Protein AF-A0AAD5K9V3-F1 (afdb_monomer_lite)

Radius of gyration: 18.12 Å; chains: 1; bounding box: 39×36×46 Å

InterPro domains:
  IPR001214 SET domain [PS50280] (43-155)
  IPR046341 SET domain superfamily [SSF82199] (2-156)
  IPR050600 SETD3/SETD6 methyltransferase [PTHR13271] (2-156)

Secondary structure (DSSP, 8-state):
-HHHHHHHHHTGGGSTTHHHHTTS-S----GGG--TTGGGGGTTSHHHHHHHHHHHHHHHHHHHHHHTS-TT----HHHHHHHHHHHHHH-EEGGGT-TT--SS-EE--TTGGGSPB-TT--EEEEEES-TTT-EEEEEESS---TTPPP-B--------

Structure (mmCIF, N/CA/C/O backbone):
data_AF-A0AAD5K9V3-F1
#
_entry.id   AF-A0AAD5K9V3-F1
#
loop_
_atom_site.group_PDB
_atom_site.id
_atom_site.type_symbol
_atom_site.label_atom_id
_atom_site.label_alt_id
_atom_site.label_comp_id
_atom_site.label_asym_id
_atom_site.label_entity_id
_atom_site.label_seq_id
_atom_site.pdbx_PDB_ins_code
_atom_site.Cartn_x
_atom_site.Cartn_y
_atom_site.Cartn_z
_atom_site.occupancy
_atom_site.B_iso_or_equiv
_atom_site.auth_seq_id
_atom_site.auth_comp_id
_atom_site.auth_asym_id
_atom_site.auth_atom_id
_atom_site.pdbx_PDB_model_num
ATOM 1 N N . MET A 1 1 ? -3.955 11.517 4.035 1.00 86.44 1 MET A N 1
ATOM 2 C CA . MET A 1 1 ? -4.088 10.804 2.740 1.00 86.44 1 MET A CA 1
ATOM 3 C C . MET A 1 1 ? -5.069 9.627 2.789 1.00 86.44 1 MET A C 1
ATOM 5 O O . MET A 1 1 ? -5.838 9.486 1.850 1.00 86.44 1 MET A O 1
ATOM 9 N N . ALA A 1 2 ? -5.123 8.826 3.865 1.00 93.62 2 ALA A N 1
ATOM 10 C CA . ALA A 1 2 ? -6.090 7.718 3.991 1.00 93.62 2 ALA A CA 1
ATOM 11 C C . ALA A 1 2 ? -7.555 8.171 3.838 1.00 93.62 2 ALA A C 1
ATOM 13 O O . ALA A 1 2 ? -8.310 7.601 3.057 1.00 93.62 2 ALA A O 1
ATOM 14 N N . LEU A 1 3 ? -7.918 9.269 4.508 1.00 93.38 3 LEU A N 1
ATOM 15 C CA . LEU A 1 3 ? -9.234 9.897 4.388 1.00 93.38 3 LEU A CA 1
ATOM 16 C C . LEU A 1 3 ? -9.568 10.317 2.946 1.00 93.38 3 LEU A C 1
ATOM 18 O O . LEU A 1 3 ? -10.682 10.101 2.484 1.00 93.38 3 LEU A O 1
ATOM 22 N N . PHE A 1 4 ? -8.594 10.871 2.218 1.00 93.69 4 PHE A N 1
ATOM 23 C CA . PHE A 1 4 ? -8.775 11.239 0.813 1.00 93.69 4 PHE A CA 1
ATOM 24 C C . PHE A 1 4 ? -9.091 10.008 -0.044 1.00 93.69 4 PHE A C 1
ATOM 26 O O . PHE A 1 4 ? -10.005 10.057 -0.858 1.00 93.69 4 PHE A O 1
ATOM 33 N N . LEU A 1 5 ? -8.402 8.882 0.172 1.00 95.44 5 LEU A N 1
ATOM 34 C CA . LEU A 1 5 ? -8.711 7.633 -0.534 1.00 95.44 5 LEU A CA 1
ATOM 35 C C . LEU A 1 5 ? -10.119 7.125 -0.226 1.00 95.44 5 LEU A C 1
ATOM 37 O O . LEU A 1 5 ? -10.820 6.712 -1.147 1.00 95.44 5 LEU A O 1
ATOM 41 N N . ALA A 1 6 ? -10.543 7.184 1.038 1.00 95.38 6 ALA A N 1
ATOM 42 C CA . ALA A 1 6 ? -11.897 6.811 1.438 1.00 95.38 6 ALA A CA 1
ATOM 43 C C . ALA A 1 6 ? -12.950 7.679 0.724 1.00 95.38 6 ALA A C 1
ATOM 45 O O . ALA A 1 6 ? -13.887 7.157 0.122 1.00 95.38 6 ALA A O 1
ATOM 46 N N . GLN A 1 7 ? -12.741 8.999 0.696 1.00 94.12 7 GLN A N 1
ATOM 47 C CA . GLN A 1 7 ? -13.609 9.940 -0.017 1.00 94.12 7 GLN A CA 1
ATOM 48 C C . GLN A 1 7 ? -13.649 9.660 -1.524 1.00 94.12 7 GLN A C 1
ATOM 50 O O . GLN A 1 7 ? -14.729 9.566 -2.102 1.00 94.12 7 GLN A O 1
ATOM 55 N N . GLN A 1 8 ? -12.490 9.480 -2.166 1.00 95.81 8 GLN A N 1
ATOM 56 C CA . GLN A 1 8 ? -12.424 9.188 -3.600 1.00 95.81 8 GLN A CA 1
ATOM 57 C C . GLN A 1 8 ? -13.077 7.845 -3.945 1.00 95.81 8 GLN A C 1
ATOM 59 O O . GLN A 1 8 ? -13.751 7.748 -4.967 1.00 95.81 8 GLN A O 1
ATOM 64 N N . LYS A 1 9 ? -12.953 6.826 -3.083 1.00 95.38 9 LYS A N 1
ATOM 65 C CA . LYS A 1 9 ? -13.661 5.551 -3.265 1.00 95.38 9 LYS A CA 1
ATOM 66 C C . LYS A 1 9 ? -15.177 5.734 -3.183 1.00 95.38 9 LYS A C 1
ATOM 68 O O . LYS A 1 9 ? -15.895 5.171 -4.005 1.00 95.38 9 LYS A O 1
ATOM 73 N N . LYS A 1 10 ? -15.662 6.550 -2.244 1.00 94.00 10 LYS A N 1
ATOM 74 C CA . LYS A 1 10 ? -17.096 6.825 -2.055 1.00 94.00 10 LYS A CA 1
ATOM 75 C C . LYS A 1 10 ? -17.728 7.585 -3.228 1.00 94.00 10 LYS A C 1
ATOM 77 O O . LYS A 1 10 ? -18.888 7.340 -3.542 1.00 94.00 10 LYS A O 1
ATOM 82 N N . LEU A 1 11 ? -16.966 8.436 -3.921 1.00 95.00 11 LEU A N 1
ATOM 83 C CA . LEU A 1 11 ? -17.408 9.086 -5.168 1.00 95.00 11 LEU A CA 1
ATOM 84 C C . LEU A 1 11 ? -17.651 8.090 -6.320 1.00 95.00 11 LEU A C 1
ATOM 86 O O . LEU A 1 11 ? -18.305 8.430 -7.307 1.00 95.00 11 LEU A O 1
ATOM 90 N N . GLY A 1 12 ? -17.129 6.862 -6.228 1.00 95.06 12 GLY A N 1
ATOM 91 C CA . GLY A 1 12 ? -17.303 5.843 -7.258 1.00 95.06 12 GLY A CA 1
ATOM 92 C C . GLY A 1 12 ? -16.836 6.338 -8.628 1.00 95.06 12 GLY A C 1
ATOM 93 O O . GLY A 1 12 ? -15.731 6.856 -8.764 1.00 95.06 12 GLY A O 1
ATOM 94 N N . ASN A 1 13 ? -17.693 6.212 -9.645 1.00 96.44 13 ASN A N 1
ATOM 95 C CA . ASN A 1 13 ? -17.376 6.586 -11.029 1.00 96.44 13 ASN A CA 1
ATOM 96 C C . ASN A 1 13 ? -17.184 8.094 -11.254 1.00 96.44 13 ASN A C 1
ATOM 98 O O . ASN A 1 13 ? -16.682 8.482 -12.306 1.00 96.44 13 ASN A O 1
ATOM 102 N N . GLU A 1 14 ? -17.582 8.941 -10.302 1.00 97.00 14 GLU A N 1
ATOM 103 C CA . GLU A 1 14 ? -17.341 10.387 -10.377 1.00 97.00 14 GLU A CA 1
ATOM 104 C C . GLU A 1 14 ? -15.906 10.753 -9.975 1.00 97.00 14 GLU A C 1
ATOM 106 O O . GLU A 1 14 ? -15.433 11.851 -10.273 1.00 97.00 14 GLU A O 1
ATOM 111 N N . SER A 1 15 ? -15.181 9.837 -9.323 1.00 97.38 15 SER A N 1
ATOM 112 C CA . SER A 1 15 ? -13.771 10.044 -9.016 1.00 97.38 15 SER A CA 1
ATOM 113 C C . SER A 1 15 ? -12.922 9.939 -10.278 1.00 97.38 15 SER A C 1
ATOM 115 O O . SER A 1 15 ? -12.960 8.942 -10.999 1.00 97.38 15 SER A O 1
ATOM 117 N N . PHE A 1 16 ? -12.032 10.913 -10.473 1.00 97.69 16 PHE A N 1
ATOM 118 C CA . PHE A 1 16 ? -10.947 10.805 -11.451 1.00 97.69 16 PHE A CA 1
ATOM 119 C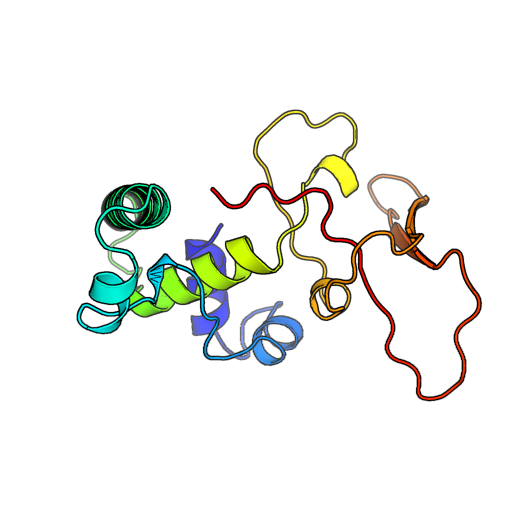 C . PHE A 1 16 ? -10.114 9.523 -11.252 1.00 97.69 16 PHE A C 1
ATOM 121 O O . PHE A 1 16 ? -9.646 8.917 -12.214 1.00 97.69 16 PHE A O 1
ATOM 128 N N . TYR A 1 17 ? -9.963 9.080 -10.001 1.00 97.06 17 TYR A N 1
ATOM 129 C CA . TYR A 1 17 ? -9.169 7.911 -9.634 1.00 97.06 17 TYR A CA 1
ATOM 130 C C . TYR A 1 17 ? -9.943 6.592 -9.728 1.00 97.06 17 TYR A C 1
ATOM 132 O O . TYR A 1 17 ? -9.356 5.545 -9.455 1.00 97.06 17 TYR A O 1
ATOM 140 N N . ALA A 1 18 ? -11.220 6.603 -10.133 1.00 97.31 18 ALA A N 1
ATOM 141 C CA . ALA A 1 18 ? -12.059 5.404 -10.197 1.00 97.31 18 ALA A CA 1
ATOM 142 C C . ALA A 1 18 ? -11.397 4.216 -10.925 1.00 97.31 18 ALA A C 1
ATOM 144 O O . ALA A 1 18 ? -11.443 3.111 -10.381 1.00 97.31 18 ALA A O 1
ATOM 145 N N . PRO A 1 19 ? -10.710 4.387 -12.080 1.00 97.12 19 PRO A N 1
ATOM 146 C CA . PRO A 1 19 ? -10.057 3.264 -12.758 1.00 97.12 19 PRO A CA 1
ATOM 147 C C . PRO A 1 19 ? -8.995 2.567 -11.900 1.00 97.12 19 PRO A C 1
ATOM 149 O O . PRO A 1 19 ? -8.886 1.345 -11.926 1.00 97.12 19 PRO A O 1
ATOM 152 N N . TYR A 1 20 ? -8.232 3.336 -11.120 1.00 97.19 20 TYR A N 1
ATOM 153 C CA . TYR A 1 20 ? -7.225 2.798 -10.209 1.00 97.19 20 TYR A CA 1
ATOM 154 C C . TYR A 1 20 ? -7.867 2.191 -8.960 1.00 97.19 20 TYR A C 1
ATOM 156 O O . TYR A 1 20 ? -7.563 1.055 -8.601 1.00 97.19 20 TYR A O 1
ATOM 164 N N . LEU A 1 21 ? -8.790 2.913 -8.318 1.00 96.75 21 LEU A N 1
ATOM 165 C CA . LEU A 1 21 ? -9.425 2.463 -7.077 1.00 96.75 21 LEU A CA 1
ATOM 166 C C . LEU A 1 21 ? -10.220 1.165 -7.271 1.00 96.75 21 LEU A C 1
ATOM 168 O O . LEU A 1 21 ? -10.213 0.321 -6.379 1.00 96.75 21 LEU A O 1
ATOM 172 N N . ASN A 1 22 ? -10.829 0.968 -8.444 1.00 95.38 22 ASN A N 1
ATOM 173 C CA . ASN A 1 22 ? -11.554 -0.257 -8.797 1.00 95.38 22 ASN A CA 1
ATOM 174 C C . ASN A 1 22 ? -10.638 -1.471 -9.034 1.00 95.38 22 ASN A C 1
ATOM 176 O O . ASN A 1 22 ? -11.117 -2.601 -9.047 1.00 95.38 22 ASN A O 1
ATOM 180 N N . MET A 1 23 ? -9.334 -1.260 -9.236 1.00 95.25 23 MET A N 1
ATOM 181 C CA . MET A 1 23 ? -8.347 -2.340 -9.346 1.00 95.25 23 MET A CA 1
ATOM 182 C C . MET A 1 23 ? -7.845 -2.804 -7.969 1.00 95.25 23 MET A C 1
ATOM 184 O O . MET A 1 23 ? -7.278 -3.892 -7.844 1.00 95.25 23 MET A O 1
ATOM 188 N N . LEU A 1 24 ? -8.024 -1.984 -6.930 1.00 95.56 24 LEU A N 1
ATOM 189 C CA . LEU A 1 24 ? -7.556 -2.299 -5.586 1.00 95.56 24 LEU A CA 1
ATOM 190 C C . LEU A 1 24 ? -8.436 -3.370 -4.923 1.00 95.56 24 LEU A C 1
ATOM 192 O O . LEU A 1 24 ? -9.648 -3.389 -5.131 1.00 95.56 24 LEU A O 1
ATOM 196 N N . PRO A 1 25 ? -7.863 -4.231 -4.062 1.00 93.94 25 PRO A N 1
ATOM 197 C CA . PRO A 1 25 ? -8.648 -5.197 -3.308 1.00 93.94 25 PRO A CA 1
ATOM 198 C C . PRO A 1 25 ? -9.665 -4.520 -2.385 1.00 93.94 25 PRO A C 1
ATOM 200 O O . PRO A 1 25 ? -9.368 -3.521 -1.721 1.00 93.94 25 PRO A O 1
ATOM 203 N N . ASP A 1 26 ? -10.837 -5.135 -2.251 1.00 91.56 26 ASP A N 1
ATOM 204 C CA . ASP A 1 26 ? -11.845 -4.692 -1.286 1.00 91.56 26 ASP A CA 1
ATOM 205 C C . ASP A 1 26 ? -11.400 -4.892 0.162 1.00 91.56 26 ASP A C 1
ATOM 207 O O . ASP A 1 26 ? -11.773 -4.120 1.043 1.00 91.56 26 ASP A O 1
ATOM 211 N N . LYS A 1 27 ? -10.574 -5.914 0.410 1.00 90.31 27 LYS A N 1
ATOM 212 C CA . LYS A 1 27 ? -9.995 -6.211 1.721 1.00 90.31 27 LYS A CA 1
ATOM 213 C C . LYS A 1 27 ? -8.486 -6.337 1.605 1.00 90.31 27 LYS A C 1
ATOM 215 O O . LYS A 1 27 ? -7.980 -7.100 0.785 1.00 90.31 27 LYS A O 1
ATOM 220 N N . ILE A 1 28 ? -7.778 -5.603 2.455 1.00 90.19 28 ILE A N 1
ATOM 221 C CA . ILE A 1 28 ? -6.322 -5.638 2.564 1.00 90.19 28 ILE A CA 1
ATOM 222 C C . ILE A 1 28 ? -6.003 -5.999 4.007 1.00 90.19 28 ILE A C 1
ATOM 224 O O . ILE A 1 28 ? -6.364 -5.270 4.926 1.00 90.19 28 ILE A O 1
ATOM 228 N N . ME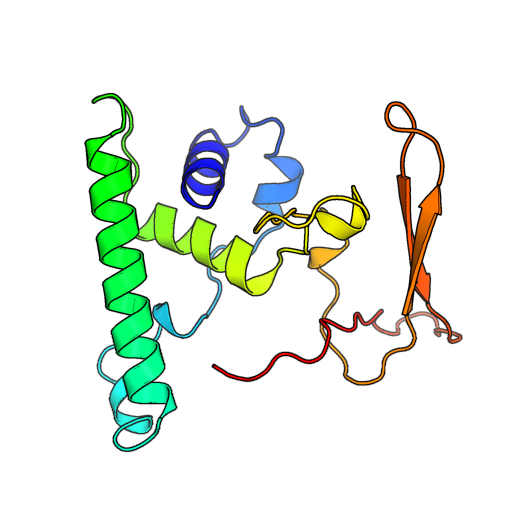T A 1 29 ? -5.355 -7.144 4.201 1.00 87.88 29 MET A N 1
ATOM 229 C CA . MET A 1 29 ? -5.005 -7.619 5.533 1.00 87.88 29 MET A CA 1
ATOM 230 C C . MET A 1 29 ? -3.734 -6.920 6.008 1.00 87.88 29 MET A C 1
ATOM 232 O O . MET A 1 29 ? -2.659 -7.113 5.444 1.00 87.88 29 MET A O 1
ATOM 236 N N . ILE A 1 30 ? -3.870 -6.126 7.062 1.00 89.44 30 ILE A N 1
ATOM 237 C CA . ILE A 1 30 ? -2.760 -5.537 7.815 1.00 89.44 30 ILE A CA 1
ATOM 238 C C . ILE A 1 30 ? -2.908 -5.893 9.296 1.00 89.44 30 ILE A C 1
ATOM 240 O O . ILE A 1 30 ? -3.970 -6.344 9.722 1.00 89.44 30 ILE A O 1
ATOM 244 N N . GLY A 1 31 ? -1.871 -5.656 10.107 1.00 86.88 31 GLY A N 1
ATOM 245 C CA . GLY A 1 31 ? -1.913 -5.939 11.551 1.00 86.88 31 GLY A CA 1
ATOM 246 C C . GLY A 1 31 ? -3.094 -5.278 12.282 1.00 86.88 31 GLY A C 1
ATOM 247 O O . GLY A 1 31 ? -3.631 -5.835 13.235 1.00 86.88 31 GLY A O 1
ATOM 248 N N . LEU A 1 32 ? -3.566 -4.128 11.786 1.00 87.50 32 LEU A N 1
ATOM 249 C CA . LEU A 1 32 ? -4.746 -3.434 12.318 1.00 87.50 32 LEU A CA 1
ATOM 250 C C . LEU A 1 32 ? -6.061 -4.203 12.105 1.00 87.50 32 LEU A C 1
ATOM 252 O O . LEU A 1 32 ? -7.006 -3.987 12.856 1.00 87.50 32 LEU A O 1
ATOM 256 N N . CYS A 1 33 ? -6.120 -5.105 11.124 1.00 86.81 33 CYS A N 1
ATOM 257 C CA . CYS A 1 33 ? -7.300 -5.912 10.810 1.00 86.81 33 CYS A CA 1
ATOM 258 C C . CYS A 1 33 ? -7.363 -7.231 11.595 1.00 86.81 33 CYS A C 1
ATOM 260 O O . CYS A 1 33 ? -8.334 -7.966 11.440 1.00 86.81 33 CYS A O 1
ATOM 262 N N . ILE A 1 34 ? -6.344 -7.555 12.402 1.00 88.25 34 ILE A N 1
ATOM 263 C CA . ILE A 1 34 ? -6.331 -8.770 13.228 1.00 88.25 34 ILE A CA 1
ATOM 264 C C . ILE A 1 34 ? -7.433 -8.667 14.283 1.00 88.25 34 ILE A C 1
ATOM 266 O O . ILE A 1 34 ? -7.506 -7.665 15.001 1.00 88.25 34 ILE A O 1
ATOM 270 N N . ASP A 1 35 ? -8.282 -9.686 14.379 1.00 88.62 35 ASP A N 1
ATOM 271 C CA . ASP A 1 35 ? -9.401 -9.704 15.319 1.00 88.62 35 ASP A CA 1
ATOM 272 C C . ASP A 1 35 ? -8.984 -10.111 16.747 1.00 88.62 35 ASP A C 1
ATOM 274 O O . ASP A 1 35 ? -7.825 -10.416 17.033 1.00 88.62 35 ASP A O 1
ATOM 278 N N . GLU A 1 36 ? -9.939 -10.072 17.677 1.00 87.62 36 GLU A N 1
ATOM 279 C CA . GLU A 1 36 ? -9.711 -10.390 19.094 1.00 87.62 36 GLU A CA 1
ATOM 280 C C . GLU A 1 36 ? -9.401 -11.870 19.371 1.00 87.62 36 GLU A C 1
ATOM 282 O O . GLU A 1 36 ? -8.907 -12.206 20.453 1.00 87.62 36 GLU A O 1
ATOM 287 N N . ASN A 1 37 ? -9.695 -12.771 18.433 1.00 91.69 37 ASN A N 1
ATOM 288 C CA . ASN A 1 37 ? -9.357 -14.184 18.562 1.00 91.69 37 ASN A CA 1
ATOM 289 C C . ASN A 1 37 ? -7.928 -14.425 18.081 1.00 91.69 37 ASN A C 1
ATOM 291 O O . ASN A 1 37 ? -7.147 -15.067 18.783 1.00 91.69 37 ASN A O 1
ATOM 295 N N . ASP A 1 38 ? -7.570 -13.857 16.932 1.00 92.31 38 ASP A N 1
ATOM 296 C CA . ASP A 1 38 ? -6.266 -14.046 16.306 1.00 92.31 38 ASP A CA 1
ATOM 297 C C . ASP A 1 38 ? -5.151 -13.294 17.039 1.00 92.31 38 ASP A C 1
ATOM 299 O O . ASP A 1 38 ? -4.014 -13.768 17.102 1.00 92.31 38 ASP A O 1
ATOM 303 N N . ILE A 1 39 ? -5.463 -12.155 17.670 1.00 92.06 39 ILE A N 1
ATOM 304 C CA . ILE A 1 39 ? -4.473 -11.381 18.435 1.00 92.06 39 ILE A CA 1
ATOM 305 C C . ILE A 1 39 ? -3.874 -12.186 19.601 1.00 92.06 39 ILE A C 1
ATOM 307 O O . ILE A 1 39 ? -2.738 -11.931 20.005 1.00 92.06 39 ILE A O 1
ATOM 311 N N . ARG A 1 40 ? -4.597 -13.200 20.097 1.00 93.69 40 ARG A N 1
ATOM 312 C CA . ARG A 1 40 ? -4.157 -14.084 21.189 1.00 93.69 40 ARG A CA 1
ATOM 313 C C . ARG A 1 40 ? -2.924 -14.898 20.812 1.00 93.69 40 ARG A C 1
ATOM 315 O O . ARG A 1 40 ? -2.083 -15.167 21.662 1.00 93.69 40 ARG A O 1
ATOM 322 N N . TYR A 1 41 ? -2.765 -15.239 19.531 1.00 94.69 41 TYR A N 1
ATOM 323 C CA . TYR A 1 41 ? -1.575 -15.950 19.047 1.00 94.69 41 TYR A CA 1
ATOM 324 C C . TYR A 1 41 ? -0.305 -15.098 19.091 1.00 94.69 41 TYR A C 1
ATOM 326 O O . TYR A 1 41 ? 0.794 -15.633 18.958 1.00 94.69 41 TYR A O 1
ATOM 334 N N . LEU A 1 42 ? -0.442 -13.782 19.268 1.00 94.50 42 LEU A N 1
ATOM 335 C CA . LEU A 1 42 ? 0.677 -12.851 19.350 1.00 94.50 42 LEU A CA 1
ATOM 336 C C . LEU A 1 42 ? 1.006 -12.464 20.795 1.00 94.50 42 LEU A C 1
ATOM 338 O O . LEU A 1 42 ? 1.988 -11.751 21.008 1.00 94.50 42 LEU A O 1
ATOM 342 N N . GLU A 1 43 ? 0.232 -12.919 21.784 1.00 94.12 43 GLU A N 1
ATOM 343 C CA . GLU A 1 43 ? 0.470 -12.612 23.196 1.00 94.12 43 GLU A CA 1
ATOM 344 C C . GLU A 1 43 ? 1.921 -12.910 23.604 1.00 94.12 43 GLU A C 1
ATOM 346 O O . GLU A 1 43 ? 2.513 -13.919 23.220 1.00 94.12 43 GLU A O 1
ATOM 351 N N . ASN A 1 44 ? 2.497 -12.016 24.411 1.00 93.31 44 ASN A N 1
ATOM 352 C CA . ASN A 1 44 ? 3.895 -12.055 24.866 1.00 93.31 44 ASN A CA 1
ATOM 353 C C . ASN A 1 44 ? 4.955 -11.842 23.770 1.00 93.31 44 ASN A C 1
ATOM 355 O O . ASN A 1 44 ? 6.146 -12.016 24.029 1.00 93.31 44 ASN A O 1
ATOM 359 N N . THR A 1 45 ? 4.561 -11.429 22.564 1.00 94.88 45 THR A N 1
ATOM 360 C CA . THR A 1 45 ? 5.494 -10.958 21.533 1.00 94.88 45 THR A CA 1
ATOM 361 C C . THR A 1 45 ? 5.530 -9.431 21.479 1.00 94.88 45 THR A C 1
ATOM 363 O O . THR A 1 45 ? 4.545 -8.758 21.786 1.00 94.88 45 THR A O 1
ATOM 366 N N . THR A 1 46 ? 6.644 -8.855 21.020 1.00 93.06 46 THR A N 1
ATOM 367 C CA . THR A 1 46 ? 6.724 -7.412 20.732 1.00 93.06 46 THR A CA 1
ATOM 368 C C . THR A 1 46 ? 5.656 -6.980 19.724 1.00 93.06 46 THR A C 1
ATOM 370 O O . THR A 1 46 ? 5.076 -5.909 19.867 1.00 93.06 46 THR A O 1
ATOM 373 N N . LEU A 1 47 ? 5.337 -7.848 18.756 1.00 91.38 47 LEU A N 1
ATOM 374 C CA . LEU A 1 47 ? 4.345 -7.578 17.718 1.00 91.38 47 LEU A CA 1
ATOM 375 C C . LEU A 1 47 ? 2.942 -7.327 18.295 1.00 91.38 47 LEU A C 1
ATOM 377 O O . LEU A 1 47 ? 2.223 -6.477 17.776 1.00 91.38 47 LEU A O 1
ATOM 381 N N . TYR A 1 48 ? 2.561 -8.000 19.385 1.00 93.38 48 TYR A N 1
ATOM 382 C CA . TYR A 1 48 ? 1.287 -7.734 20.060 1.00 93.38 48 TYR A CA 1
ATOM 383 C C . TYR A 1 48 ? 1.209 -6.294 20.565 1.00 93.38 48 TYR A C 1
ATOM 385 O O . TYR A 1 48 ? 0.239 -5.592 20.284 1.00 93.38 48 TYR A O 1
ATOM 393 N N . HIS A 1 49 ? 2.252 -5.831 21.255 1.00 91.62 49 HIS A N 1
ATOM 394 C CA . HIS A 1 49 ? 2.308 -4.464 21.765 1.00 91.62 49 HIS A CA 1
ATOM 395 C C . HIS A 1 49 ? 2.310 -3.440 20.625 1.00 91.62 49 HIS A C 1
ATOM 397 O O . HIS A 1 49 ? 1.520 -2.497 20.670 1.00 91.62 49 HIS A O 1
ATOM 403 N N . SER A 1 50 ? 3.105 -3.676 19.576 1.00 92.00 50 SER A N 1
ATOM 404 C CA . SER A 1 50 ? 3.154 -2.815 18.389 1.00 92.00 50 SER A CA 1
ATOM 405 C C . SER A 1 50 ? 1.794 -2.697 17.699 1.00 92.00 50 SER A C 1
ATOM 407 O O . SER A 1 50 ? 1.369 -1.595 17.361 1.00 92.00 50 SER A O 1
ATOM 409 N N . ILE A 1 51 ? 1.060 -3.804 17.532 1.00 92.44 51 ILE A N 1
ATOM 410 C CA . ILE A 1 51 ? -0.277 -3.782 16.920 1.00 92.44 51 ILE A CA 1
ATOM 411 C C . ILE A 1 51 ? -1.269 -3.005 17.785 1.00 92.44 51 ILE A C 1
ATOM 413 O O . ILE A 1 51 ? -2.029 -2.199 17.248 1.00 92.44 51 ILE A O 1
ATOM 417 N N . GLN A 1 52 ? -1.280 -3.232 19.101 1.00 91.56 52 GLN A N 1
ATOM 418 C CA . GLN A 1 52 ? -2.197 -2.537 20.013 1.00 91.56 52 GLN A CA 1
ATOM 419 C C . GLN A 1 52 ? -1.940 -1.027 20.019 1.00 91.56 52 GLN A C 1
ATOM 421 O O . GLN A 1 52 ? -2.869 -0.235 19.858 1.00 91.56 52 GLN A O 1
ATOM 426 N N . GLU A 1 53 ? -0.672 -0.627 20.119 1.00 93.75 53 GLU A N 1
ATOM 427 C CA . GLU A 1 53 ? -0.269 0.775 20.033 1.00 93.75 53 GLU A CA 1
ATOM 428 C C . GLU A 1 53 ? -0.672 1.385 18.685 1.00 93.75 53 GLU A C 1
ATOM 430 O O . GLU A 1 53 ? -1.272 2.462 18.636 1.00 93.75 53 GLU A O 1
ATOM 435 N N . ARG A 1 54 ? -0.423 0.676 17.576 1.00 93.06 54 ARG A N 1
ATOM 436 C CA . ARG A 1 54 ? -0.798 1.147 16.238 1.00 93.06 54 ARG A CA 1
ATOM 437 C C . ARG A 1 54 ? -2.310 1.312 16.101 1.00 93.06 54 ARG A C 1
ATOM 439 O O . ARG A 1 54 ? -2.736 2.332 15.568 1.00 93.06 54 ARG A O 1
ATOM 446 N N . LYS A 1 55 ? -3.114 0.363 16.596 1.00 92.81 55 LYS A N 1
ATOM 447 C CA . LYS A 1 55 ? -4.587 0.448 16.594 1.00 92.81 55 LYS A CA 1
ATOM 448 C C . LYS A 1 55 ? -5.067 1.684 17.338 1.00 92.81 55 LYS A C 1
ATOM 450 O O . LYS A 1 55 ? -5.858 2.447 16.787 1.00 92.81 55 LYS A O 1
ATOM 455 N N . GLN A 1 56 ? -4.544 1.918 18.540 1.00 94.06 56 GLN A N 1
ATOM 456 C CA . GLN A 1 56 ? -4.909 3.091 19.327 1.00 94.06 56 GLN A CA 1
ATOM 457 C C . GLN A 1 56 ? -4.519 4.391 18.615 1.00 94.06 56 GLN A C 1
ATOM 459 O O . GLN A 1 56 ? -5.334 5.308 18.517 1.00 94.06 56 GLN A O 1
ATOM 464 N N . ASN A 1 57 ? -3.300 4.465 18.078 1.00 95.19 57 ASN A N 1
ATOM 465 C CA . ASN A 1 57 ? -2.804 5.655 17.390 1.00 95.19 57 ASN A CA 1
ATOM 466 C C . ASN A 1 57 ? -3.637 5.989 16.148 1.00 95.19 57 ASN A C 1
ATOM 468 O O . ASN A 1 57 ? -4.031 7.139 15.975 1.00 95.19 57 ASN A O 1
ATOM 472 N N . VAL A 1 58 ? -3.951 4.990 15.321 1.00 94.88 58 VAL A N 1
ATOM 473 C CA . VAL A 1 58 ? -4.738 5.181 14.093 1.00 94.88 58 VAL A CA 1
ATOM 474 C C . VAL A 1 58 ? -6.200 5.508 14.410 1.00 94.88 58 VAL A C 1
ATOM 476 O O . VAL A 1 58 ? -6.786 6.363 13.753 1.00 94.88 58 VAL A O 1
ATOM 479 N N . SER A 1 59 ? -6.780 4.903 15.451 1.00 94.25 59 SER A N 1
ATOM 480 C CA . SER A 1 59 ? -8.127 5.258 15.919 1.00 94.25 59 SER A CA 1
ATOM 481 C C . SER A 1 59 ? -8.196 6.704 16.411 1.00 94.25 59 SER A C 1
ATOM 483 O O . SER A 1 59 ? -9.127 7.430 16.067 1.00 94.25 59 SER A O 1
ATOM 485 N N . ASN A 1 60 ? -7.204 7.142 17.189 1.00 95.19 60 ASN A N 1
ATOM 486 C CA . ASN A 1 60 ? -7.127 8.519 17.676 1.00 95.19 60 ASN A CA 1
ATOM 487 C C . ASN A 1 60 ? -6.919 9.516 16.528 1.00 95.19 60 ASN A C 1
ATOM 489 O O . ASN A 1 60 ? -7.474 10.611 16.555 1.00 95.19 60 ASN A O 1
ATOM 493 N N . GLU A 1 61 ? -6.106 9.156 15.531 1.00 93.75 61 GLU A N 1
ATOM 494 C CA . GLU A 1 61 ? -5.907 9.961 14.324 1.00 93.75 61 GLU A CA 1
ATOM 495 C C . GLU A 1 61 ? -7.222 10.130 13.559 1.00 93.75 61 GLU A C 1
ATOM 497 O O . GLU A 1 61 ? -7.592 11.252 13.227 1.00 93.75 61 GLU A O 1
ATOM 502 N N . PHE A 1 62 ? -7.965 9.042 13.343 1.00 94.75 62 PHE A N 1
ATOM 503 C CA . PHE A 1 62 ? -9.261 9.092 12.670 1.00 94.75 62 PHE A CA 1
ATOM 504 C C . PHE A 1 62 ? -10.269 9.988 13.394 1.00 94.75 62 PHE A C 1
ATOM 506 O O . PHE A 1 62 ? -10.893 10.828 12.753 1.00 94.75 62 PHE A O 1
ATOM 513 N N . GLN A 1 63 ? -10.398 9.850 14.717 1.00 93.06 63 GLN A N 1
ATOM 514 C CA . GLN A 1 63 ? -11.321 10.671 15.508 1.00 93.06 63 GLN A CA 1
ATOM 515 C C . GLN A 1 63 ? -11.022 12.165 15.359 1.00 93.06 63 GLN A C 1
ATOM 517 O O . GLN A 1 63 ? -11.922 12.933 15.036 1.00 93.06 63 GLN A O 1
ATOM 522 N N . LYS A 1 64 ? -9.748 12.560 15.485 1.00 92.88 64 LYS A N 1
ATOM 523 C CA . LYS A 1 64 ? -9.324 13.956 15.293 1.00 92.88 64 LYS A CA 1
ATOM 524 C C . LYS A 1 64 ? -9.625 14.460 13.885 1.00 92.88 64 LYS A C 1
ATOM 526 O O . LYS A 1 64 ? -10.131 15.560 13.719 1.00 92.88 64 LYS A O 1
ATOM 531 N N . LEU A 1 65 ? -9.331 13.647 12.869 1.00 91.19 65 LEU A N 1
ATOM 532 C CA . LEU A 1 65 ? -9.590 14.024 11.482 1.00 91.19 65 LEU A CA 1
ATOM 533 C C . LEU A 1 65 ? -11.081 14.241 11.224 1.00 91.19 65 LEU A C 1
ATOM 535 O O . LEU A 1 65 ? -11.420 15.169 10.507 1.00 91.19 65 LEU A O 1
ATOM 539 N N . ILE A 1 66 ? -11.960 13.407 11.783 1.00 90.19 66 ILE A N 1
ATOM 540 C CA . ILE A 1 66 ? -13.412 13.549 11.610 1.00 90.19 66 ILE A CA 1
ATOM 541 C C . ILE A 1 66 ? -13.945 14.798 12.322 1.00 90.19 66 ILE A C 1
ATOM 543 O O . ILE A 1 66 ? -14.815 15.467 11.771 1.00 90.19 66 ILE A O 1
ATOM 547 N N . GLU A 1 67 ? -13.414 15.144 13.498 1.00 89.38 67 GLU A N 1
ATOM 548 C CA . GLU A 1 67 ? -13.782 16.370 14.227 1.00 89.38 67 GLU A CA 1
ATOM 549 C C . GLU A 1 67 ? -13.450 17.651 13.443 1.00 89.38 67 GLU A C 1
ATOM 551 O O . GLU A 1 67 ? -14.206 18.620 13.499 1.00 89.38 67 GLU A O 1
ATOM 556 N N . ASP A 1 68 ? -12.353 17.642 12.681 1.00 88.62 68 ASP A N 1
ATOM 557 C CA . ASP A 1 68 ? -11.900 18.783 11.875 1.00 88.62 68 ASP A CA 1
ATOM 558 C C . ASP A 1 68 ? -12.606 18.892 10.506 1.00 88.62 68 ASP A C 1
ATOM 560 O O . ASP A 1 68 ? -12.396 19.860 9.763 1.00 88.62 68 ASP A O 1
ATOM 564 N N . LEU A 1 69 ? -13.426 17.906 10.127 1.00 86.00 69 LEU A N 1
ATOM 565 C CA . LEU A 1 69 ? -14.095 17.883 8.828 1.00 86.00 69 LEU A CA 1
ATOM 566 C C . LEU A 1 69 ? -15.438 18.625 8.841 1.00 86.00 69 LEU A C 1
ATOM 568 O O . LEU A 1 69 ? -16.127 18.679 9.857 1.00 86.00 69 LEU A O 1
ATOM 572 N N . PRO A 1 70 ? -15.877 19.154 7.683 1.00 85.06 70 PRO A N 1
ATOM 573 C CA . PRO A 1 70 ? -17.230 19.680 7.541 1.00 85.06 70 PRO A CA 1
ATOM 574 C C . PRO A 1 70 ? -18.278 18.618 7.899 1.00 85.06 70 PRO A C 1
ATOM 576 O O . PRO A 1 70 ? -18.120 17.468 7.484 1.00 85.06 70 PRO A O 1
ATOM 579 N N . GLU A 1 71 ? -19.386 19.022 8.539 1.00 75.44 71 GLU A N 1
ATOM 580 C CA . GLU A 1 71 ? -20.499 18.141 8.971 1.00 75.44 71 GLU A CA 1
ATOM 581 C C . GLU A 1 71 ? -21.037 17.214 7.864 1.00 75.44 71 GLU A C 1
ATOM 583 O O . GLU A 1 71 ? -21.586 16.152 8.137 1.00 75.44 71 GLU A O 1
ATOM 588 N N . ASN A 1 72 ? -20.847 17.588 6.599 1.00 74.50 72 ASN A N 1
ATOM 589 C CA . ASN A 1 72 ? -21.300 16.824 5.437 1.00 74.50 72 ASN A CA 1
ATOM 590 C C . ASN A 1 72 ? -20.370 15.648 5.072 1.00 74.50 72 ASN A C 1
ATOM 592 O O . ASN A 1 72 ? -20.633 14.937 4.100 1.00 74.50 72 ASN A O 1
ATOM 596 N N . THR A 1 73 ? -19.256 15.467 5.788 1.00 80.38 73 THR A N 1
ATOM 597 C CA . THR A 1 73 ? -18.263 14.427 5.502 1.00 80.38 73 THR A CA 1
ATOM 598 C C . THR A 1 73 ? -18.586 13.162 6.279 1.00 80.38 73 THR A C 1
ATOM 600 O O . THR A 1 73 ? -18.125 12.951 7.394 1.00 80.38 73 THR A O 1
ATOM 603 N N . ASP A 1 74 ? -19.374 12.300 5.657 1.00 88.12 74 ASP A N 1
ATOM 604 C CA . ASP A 1 74 ? -19.716 10.991 6.200 1.00 88.12 74 ASP A CA 1
ATOM 605 C C . ASP A 1 74 ? -18.660 9.966 5.758 1.00 88.12 74 ASP A C 1
ATOM 607 O O . ASP A 1 74 ? -18.696 9.491 4.622 1.00 88.12 74 ASP A O 1
ATOM 611 N N . ILE A 1 75 ? -17.671 9.686 6.607 1.00 93.56 75 ILE A N 1
ATOM 612 C CA . ILE A 1 75 ? -16.688 8.612 6.399 1.00 93.56 75 ILE A CA 1
ATOM 613 C C . ILE A 1 75 ? -16.670 7.740 7.649 1.00 93.56 75 ILE A C 1
ATOM 615 O O . ILE A 1 75 ? -16.424 8.221 8.753 1.00 93.56 75 ILE A O 1
ATOM 619 N N . THR A 1 76 ? -16.915 6.449 7.463 1.00 94.44 76 THR A N 1
ATOM 620 C CA . THR A 1 76 ? -16.885 5.439 8.523 1.00 94.44 76 THR A CA 1
ATOM 621 C C . THR A 1 76 ? -15.457 5.028 8.875 1.00 94.44 76 THR A C 1
ATOM 623 O O . THR A 1 76 ? -14.509 5.226 8.105 1.00 94.44 76 THR A O 1
ATOM 626 N N . TRP A 1 77 ? -15.296 4.408 10.045 1.00 93.44 77 TRP A N 1
ATOM 627 C CA . TRP A 1 77 ? -14.016 3.833 10.456 1.00 93.44 77 TRP A CA 1
ATOM 628 C C . TRP A 1 77 ? -13.529 2.773 9.463 1.00 93.44 77 TRP A C 1
ATOM 630 O O . TRP A 1 77 ? -12.349 2.740 9.126 1.00 93.44 77 TRP A O 1
ATOM 640 N N . GLU A 1 78 ? -14.429 1.938 8.947 1.00 93.69 78 GLU A N 1
ATOM 641 C CA . GLU A 1 78 ? -14.116 0.871 7.999 1.00 93.69 78 GLU A CA 1
ATOM 642 C C . GLU A 1 78 ? -13.609 1.426 6.661 1.00 93.69 78 GLU A C 1
ATOM 644 O O . GLU A 1 78 ? -12.628 0.920 6.110 1.00 93.69 78 GLU A O 1
ATOM 649 N N . GLU A 1 79 ? -14.233 2.490 6.150 1.00 95.25 79 GLU A N 1
ATOM 650 C CA . GLU A 1 79 ? -13.802 3.170 4.922 1.00 95.25 79 GLU A CA 1
ATOM 651 C C . GLU A 1 79 ? -12.438 3.843 5.103 1.00 95.25 79 GLU A C 1
ATOM 653 O O . GLU A 1 79 ? -11.560 3.729 4.240 1.00 95.25 79 GLU A O 1
ATOM 658 N N . PHE A 1 80 ? -12.225 4.503 6.245 1.00 95.31 80 PHE A N 1
ATOM 659 C CA . PHE A 1 80 ? -10.927 5.073 6.588 1.00 95.31 80 PHE A CA 1
ATOM 660 C C . PHE A 1 80 ? -9.851 3.992 6.712 1.00 95.31 80 PHE A C 1
ATOM 662 O O . PHE A 1 80 ? -8.771 4.131 6.132 1.00 95.31 80 PHE A O 1
ATOM 669 N N . LEU A 1 81 ? -10.145 2.897 7.417 1.00 95.12 81 LEU A N 1
ATOM 670 C CA . LEU A 1 81 ? -9.221 1.786 7.614 1.00 95.12 81 LEU A CA 1
ATOM 671 C C . LEU A 1 81 ? -8.879 1.106 6.285 1.00 95.12 81 LEU A C 1
ATOM 673 O O . LEU A 1 81 ? -7.729 0.709 6.091 1.00 95.12 81 LEU A O 1
ATOM 677 N N . TRP A 1 82 ? -9.819 1.023 5.339 1.00 96.25 82 TRP A N 1
ATOM 678 C CA . TRP A 1 82 ? -9.526 0.578 3.974 1.00 96.25 82 TRP A CA 1
ATOM 679 C C . TRP A 1 82 ? -8.501 1.497 3.298 1.00 96.25 82 TRP A C 1
ATOM 681 O O . TRP A 1 82 ? -7.465 1.017 2.835 1.00 96.25 82 TRP A O 1
ATOM 691 N N . GLY A 1 83 ? -8.728 2.815 3.302 1.00 95.94 83 GLY A N 1
ATOM 692 C CA . GLY A 1 83 ? -7.799 3.786 2.708 1.00 95.94 83 GLY A CA 1
ATOM 693 C C . GLY A 1 83 ? -6.422 3.772 3.380 1.00 95.94 83 GLY A C 1
ATOM 694 O O . GLY A 1 83 ? -5.388 3.849 2.717 1.00 95.94 83 GLY A O 1
ATOM 695 N N . TYR A 1 84 ? -6.398 3.599 4.698 1.00 95.38 84 TYR A N 1
ATOM 696 C CA . TYR A 1 84 ? -5.176 3.423 5.472 1.00 95.38 84 TYR A CA 1
ATOM 697 C C . TYR A 1 84 ? -4.427 2.146 5.070 1.00 95.38 84 TYR A C 1
ATOM 699 O O . TYR A 1 84 ? -3.212 2.166 4.869 1.00 95.38 84 TYR A O 1
ATOM 707 N N . SER A 1 85 ? -5.150 1.036 4.905 1.00 95.12 85 SER A N 1
ATOM 708 C CA . SER A 1 85 ? -4.578 -0.255 4.512 1.00 95.12 85 SER A CA 1
ATOM 709 C C . SER A 1 85 ? -3.996 -0.215 3.104 1.00 95.12 85 SER A C 1
ATOM 711 O O . SER A 1 85 ? -2.938 -0.801 2.867 1.00 95.12 85 SER A O 1
ATOM 713 N N . VAL A 1 86 ? -4.632 0.515 2.180 1.00 95.50 86 VAL A N 1
ATOM 714 C CA . VAL A 1 86 ? -4.071 0.797 0.851 1.00 95.50 86 VAL A CA 1
ATOM 715 C C . VAL A 1 86 ? -2.721 1.489 0.999 1.00 95.50 86 VAL A C 1
ATOM 717 O O . VAL A 1 86 ? -1.729 0.959 0.511 1.00 95.50 86 VAL A O 1
ATOM 720 N N . LEU A 1 87 ? -2.642 2.606 1.727 1.00 93.50 87 LEU A N 1
ATOM 721 C CA . LEU A 1 87 ? -1.379 3.338 1.884 1.00 93.50 87 LEU A CA 1
ATOM 722 C C . LEU A 1 87 ? -0.297 2.485 2.537 1.00 93.50 87 LEU A C 1
ATOM 724 O O . LEU A 1 87 ? 0.759 2.285 1.951 1.00 93.50 87 LEU A O 1
ATOM 728 N N . SER A 1 88 ? -0.597 1.879 3.684 1.00 91.62 88 SER A N 1
ATOM 729 C CA . SER A 1 88 ? 0.373 1.079 4.434 1.00 91.62 88 SER A CA 1
ATOM 730 C C . SER A 1 88 ? 0.957 -0.093 3.632 1.00 91.62 88 SER A C 1
ATOM 732 O O . SER A 1 88 ? 2.064 -0.548 3.936 1.00 91.62 88 SER A O 1
ATOM 734 N N .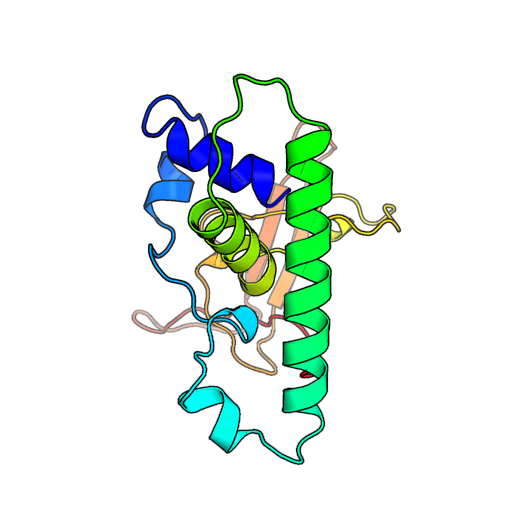 SER A 1 89 ? 0.221 -0.617 2.648 1.00 91.31 89 SER A N 1
ATOM 735 C CA . SER A 1 89 ? 0.653 -1.769 1.852 1.00 91.31 89 SER A CA 1
ATOM 736 C C . SER A 1 89 ? 1.236 -1.403 0.485 1.00 91.31 89 SER A C 1
ATOM 738 O O . SER A 1 89 ? 2.087 -2.148 -0.002 1.00 91.31 89 SER A O 1
ATOM 740 N N . ARG A 1 90 ? 0.810 -0.285 -0.119 1.00 93.31 90 ARG A N 1
ATOM 741 C CA . ARG A 1 90 ? 1.029 0.031 -1.545 1.00 93.31 90 ARG A CA 1
ATOM 742 C C . ARG A 1 90 ? 1.718 1.364 -1.806 1.00 93.31 90 ARG A C 1
ATOM 744 O O . ARG A 1 90 ? 2.064 1.635 -2.955 1.00 93.31 90 ARG A O 1
ATOM 751 N N . SER A 1 91 ? 1.889 2.208 -0.791 1.00 93.06 91 SER A N 1
ATOM 752 C CA . SER A 1 91 ? 2.510 3.510 -0.990 1.00 93.06 91 SER A CA 1
ATOM 753 C C . SER A 1 91 ? 4.023 3.419 -1.173 1.00 93.06 91 SER A C 1
ATOM 755 O O . SER A 1 91 ? 4.698 2.480 -0.741 1.00 93.06 91 SER A O 1
ATOM 757 N N . PHE A 1 92 ? 4.544 4.425 -1.862 1.00 90.31 92 PHE A N 1
ATOM 758 C CA . PHE A 1 92 ? 5.955 4.661 -2.096 1.00 90.31 92 PHE A CA 1
ATOM 759 C C . PHE A 1 92 ? 6.343 6.006 -1.483 1.00 90.31 92 PHE A C 1
ATO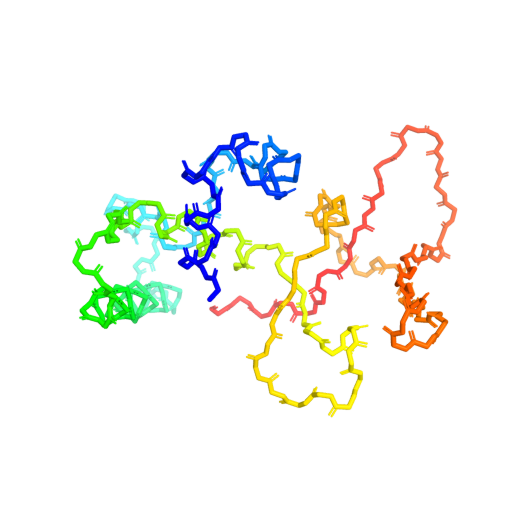M 761 O O . PHE A 1 92 ? 5.497 6.900 -1.403 1.00 90.31 92 PHE A O 1
ATOM 768 N N . PRO A 1 93 ? 7.608 6.199 -1.081 1.00 89.31 93 PRO A N 1
ATOM 769 C CA . PRO A 1 93 ? 8.047 7.492 -0.584 1.00 89.31 93 PRO A CA 1
ATOM 770 C C . PRO A 1 93 ? 7.962 8.542 -1.696 1.00 89.31 93 PRO A C 1
ATOM 772 O O . PRO A 1 93 ? 8.366 8.300 -2.838 1.00 89.31 93 PRO A O 1
ATOM 775 N N . TYR A 1 94 ? 7.479 9.736 -1.351 1.00 89.31 94 TYR A N 1
ATOM 776 C CA . TYR A 1 94 ? 7.367 10.850 -2.296 1.00 89.31 94 TYR A CA 1
ATOM 777 C C . TYR A 1 94 ? 8.726 11.288 -2.862 1.00 89.31 94 TYR A C 1
ATOM 779 O O . TYR A 1 94 ? 8.778 11.892 -3.929 1.00 89.31 94 TYR A O 1
ATOM 787 N N . SER A 1 95 ? 9.834 10.918 -2.214 1.00 87.12 95 SER A N 1
ATOM 788 C CA . SER A 1 95 ? 11.186 11.175 -2.712 1.00 87.12 95 SER A CA 1
ATOM 789 C C . SER A 1 95 ? 11.507 10.506 -4.056 1.00 87.12 95 SER A C 1
ATOM 791 O O . SER A 1 95 ? 12.423 10.941 -4.752 1.00 87.12 95 SER A O 1
ATOM 793 N N . LEU A 1 96 ? 10.735 9.492 -4.475 1.00 85.38 96 LEU A N 1
ATOM 794 C CA . LEU A 1 96 ? 10.803 8.956 -5.844 1.00 85.38 96 LEU A CA 1
ATOM 795 C C . LEU A 1 96 ? 10.283 9.948 -6.887 1.00 85.38 96 LEU A C 1
ATOM 797 O O . LEU A 1 96 ? 10.725 9.925 -8.036 1.00 85.38 96 LEU A O 1
ATOM 801 N N . ILE A 1 97 ? 9.342 10.805 -6.487 1.00 84.88 97 ILE A N 1
ATOM 802 C CA . ILE A 1 97 ? 8.938 11.960 -7.274 1.00 84.88 97 ILE A CA 1
ATOM 803 C C . ILE A 1 97 ? 9.963 13.051 -7.036 1.00 84.88 97 ILE A C 1
ATOM 805 O O . ILE A 1 97 ? 10.678 13.350 -7.967 1.00 84.88 97 ILE A O 1
ATOM 809 N N . ASP A 1 98 ? 10.107 13.616 -5.843 1.00 86.19 98 ASP A N 1
ATOM 810 C CA . ASP A 1 98 ? 11.057 14.709 -5.598 1.00 86.19 98 ASP A CA 1
ATOM 811 C C . ASP A 1 98 ? 12.222 14.284 -4.687 1.00 86.19 98 ASP A C 1
ATOM 813 O O . ASP A 1 98 ? 12.053 14.266 -3.469 1.00 86.19 98 ASP A O 1
ATOM 817 N N . PRO A 1 99 ? 13.428 14.008 -5.225 1.00 84.88 99 PRO A N 1
ATOM 818 C CA . PRO A 1 99 ? 14.564 13.552 -4.421 1.00 84.88 99 PRO A CA 1
ATOM 819 C C . PRO A 1 99 ? 15.036 14.548 -3.358 1.00 84.88 99 PRO A C 1
ATOM 821 O O . PRO A 1 99 ? 15.754 14.154 -2.442 1.00 84.88 99 PRO A O 1
ATOM 824 N N . ASN A 1 100 ? 14.668 15.826 -3.488 1.00 87.81 100 ASN A N 1
ATOM 825 C CA . ASN A 1 100 ? 15.025 16.859 -2.519 1.00 87.81 100 ASN A CA 1
ATOM 826 C C . ASN A 1 100 ? 13.996 16.987 -1.387 1.00 87.81 100 ASN A C 1
ATOM 828 O O . ASN A 1 100 ? 14.219 17.755 -0.454 1.00 87.81 100 ASN A O 1
ATOM 832 N N . TYR A 1 101 ? 12.874 16.268 -1.467 1.00 87.50 101 TYR A N 1
ATOM 833 C CA . TYR A 1 101 ? 11.851 16.270 -0.434 1.00 87.50 101 TYR A CA 1
ATOM 834 C C . TYR A 1 101 ? 12.252 15.349 0.724 1.00 87.50 101 TYR A C 1
ATOM 836 O O . TYR A 1 101 ? 12.412 14.140 0.548 1.00 87.50 101 TYR A O 1
ATOM 844 N N . ASP A 1 102 ? 12.380 15.924 1.918 1.00 87.81 102 ASP A N 1
ATOM 845 C CA . ASP A 1 102 ? 12.791 15.245 3.153 1.00 87.81 102 ASP A CA 1
ATOM 846 C C . ASP A 1 102 ? 11.629 14.986 4.129 1.00 87.81 102 ASP A C 1
ATOM 848 O O . ASP A 1 102 ? 11.819 14.403 5.199 1.00 87.81 102 ASP A O 1
ATOM 852 N N . GLY A 1 103 ? 10.414 15.400 3.765 1.00 88.12 103 GLY A N 1
ATOM 853 C CA . GLY A 1 103 ? 9.235 15.243 4.603 1.00 88.12 103 GL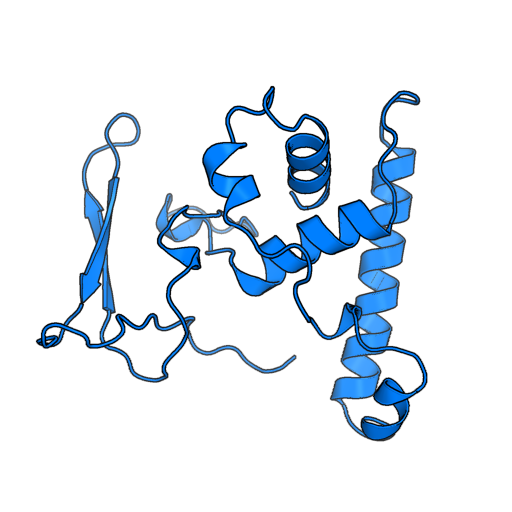Y A CA 1
ATOM 854 C C . GLY A 1 103 ? 8.641 13.826 4.593 1.00 88.12 103 GLY A C 1
ATOM 855 O O . GLY A 1 103 ? 8.921 13.008 3.710 1.00 88.12 103 GLY A O 1
ATOM 856 N N . PRO A 1 104 ? 7.747 13.525 5.551 1.00 83.38 104 PRO A N 1
ATOM 857 C CA . PRO A 1 104 ? 6.965 12.297 5.555 1.00 83.38 104 PRO A CA 1
ATOM 858 C C . PRO A 1 104 ? 5.797 12.431 4.568 1.00 83.38 104 PRO A C 1
ATOM 860 O O . PRO A 1 104 ? 4.687 12.809 4.940 1.00 83.38 104 PRO A O 1
ATOM 863 N N . SER A 1 105 ? 6.052 12.145 3.292 1.00 88.44 105 SER A N 1
ATOM 864 C CA . SER A 1 105 ? 5.013 12.080 2.263 1.00 88.44 105 SER A CA 1
ATOM 865 C C . SER A 1 105 ? 5.133 10.802 1.457 1.00 88.44 105 SER A C 1
ATOM 867 O O . SER A 1 105 ? 6.216 10.255 1.235 1.00 88.44 105 SER A O 1
ATOM 869 N N . GLU A 1 106 ? 3.981 10.344 1.004 1.00 91.06 106 GLU A N 1
ATOM 870 C CA . GLU A 1 106 ? 3.808 9.091 0.303 1.00 91.06 106 GLU A CA 1
ATOM 871 C C . GLU A 1 106 ? 3.054 9.332 -1.003 1.00 91.06 106 GLU A C 1
ATOM 873 O O . GLU A 1 106 ? 2.369 10.340 -1.183 1.00 91.06 106 GLU A O 1
ATOM 878 N N . VAL A 1 107 ? 3.167 8.397 -1.934 1.00 92.31 107 VAL A N 1
ATOM 879 C CA . VAL A 1 107 ? 2.445 8.432 -3.202 1.00 92.31 107 VAL A CA 1
ATOM 880 C C . VAL A 1 107 ? 2.050 7.024 -3.621 1.00 92.31 107 VAL A C 1
ATOM 882 O O . VAL A 1 107 ? 2.722 6.048 -3.291 1.00 92.31 107 VAL A O 1
ATOM 885 N N . LEU A 1 108 ? 0.943 6.915 -4.347 1.00 94.00 108 LEU A N 1
ATOM 886 C CA . LEU A 1 108 ? 0.518 5.680 -4.991 1.00 94.00 108 LEU A CA 1
ATOM 887 C C . LEU A 1 108 ? 0.839 5.771 -6.480 1.00 94.00 108 LEU A C 1
ATOM 889 O O . LEU A 1 108 ? 0.491 6.756 -7.130 1.00 94.00 108 LEU A O 1
ATOM 893 N N . PHE A 1 109 ? 1.483 4.735 -7.011 1.00 92.25 109 PHE A N 1
ATOM 894 C CA . PHE A 1 109 ? 1.725 4.581 -8.441 1.00 92.25 109 PHE A CA 1
ATOM 895 C C . PHE A 1 109 ? 0.800 3.486 -8.978 1.00 92.25 109 PHE A C 1
ATOM 897 O O . PHE A 1 109 ? 1.109 2.304 -8.792 1.00 92.25 109 PHE A O 1
ATOM 904 N N . PRO A 1 110 ? -0.325 3.848 -9.630 1.00 92.44 110 PRO A N 1
ATOM 905 C CA . PRO A 1 110 ? -1.215 2.876 -10.251 1.00 92.44 110 PRO A CA 1
ATOM 906 C C . PRO A 1 110 ? -0.453 1.903 -11.152 1.00 92.44 110 PRO A C 1
ATOM 908 O O . PRO A 1 110 ? 0.512 2.294 -11.811 1.00 92.44 110 PRO A O 1
ATOM 911 N N . LEU A 1 111 ? -0.907 0.647 -11.194 1.00 89.69 111 LEU A N 1
ATOM 912 C CA . LEU A 1 111 ? -0.268 -0.502 -11.862 1.00 89.69 111 LEU A CA 1
ATOM 913 C C . LEU A 1 111 ? 1.010 -0.987 -11.175 1.00 89.69 111 LEU A C 1
ATOM 915 O O . LEU A 1 111 ? 1.194 -2.188 -10.992 1.00 89.69 111 LEU A O 1
ATOM 919 N N . LEU A 1 112 ? 1.895 -0.074 -10.792 1.00 89.88 112 LEU A N 1
ATOM 920 C CA . LEU A 1 112 ? 3.194 -0.431 -10.241 1.00 89.88 112 LEU A CA 1
ATOM 921 C C . LEU A 1 112 ? 3.097 -1.018 -8.830 1.00 89.88 112 LEU A C 1
ATOM 923 O O . LEU A 1 112 ? 3.835 -1.935 -8.469 1.00 89.88 112 LEU A O 1
ATOM 927 N N . ASP A 1 113 ? 2.136 -0.529 -8.055 1.00 89.62 113 ASP A N 1
ATOM 928 C CA . ASP A 1 113 ? 1.783 -1.049 -6.738 1.00 89.62 113 ASP A CA 1
ATOM 929 C C . ASP A 1 113 ? 1.083 -2.425 -6.768 1.00 89.62 113 ASP A C 1
ATOM 931 O O . ASP A 1 113 ? 0.786 -2.995 -5.716 1.00 89.62 113 ASP A O 1
ATOM 935 N N . ALA A 1 114 ? 0.822 -2.986 -7.954 1.00 90.94 114 ALA A N 1
ATOM 936 C CA . ALA A 1 114 ? 0.309 -4.345 -8.118 1.00 90.94 114 ALA A CA 1
ATOM 937 C C . ALA A 1 114 ? 1.418 -5.407 -8.132 1.00 90.94 114 ALA A C 1
ATOM 939 O O . ALA A 1 114 ? 1.132 -6.594 -7.967 1.00 90.94 114 ALA A O 1
ATOM 940 N N . LEU A 1 115 ? 2.676 -5.002 -8.330 1.00 91.38 115 LEU A N 1
ATOM 941 C CA . LEU A 1 115 ? 3.810 -5.919 -8.370 1.00 91.38 115 LEU A CA 1
ATOM 942 C C . LEU A 1 115 ? 4.119 -6.456 -6.972 1.00 91.38 115 LEU A C 1
ATOM 944 O O . LEU A 1 115 ? 4.385 -5.679 -6.054 1.00 91.38 115 LEU A O 1
ATOM 948 N N . ASN A 1 116 ? 4.147 -7.780 -6.823 1.00 90.94 116 ASN A N 1
ATOM 949 C CA . ASN A 1 116 ? 4.427 -8.437 -5.547 1.00 90.94 116 ASN A CA 1
ATOM 950 C C . ASN A 1 116 ? 5.895 -8.314 -5.123 1.00 90.94 116 ASN A C 1
ATOM 952 O O . ASN A 1 116 ? 6.795 -8.146 -5.947 1.00 90.94 116 ASN A O 1
ATOM 956 N N . HIS A 1 117 ? 6.144 -8.451 -3.821 1.00 88.50 117 HIS A N 1
ATOM 957 C CA . HIS A 1 117 ? 7.488 -8.385 -3.258 1.00 88.50 117 HIS A CA 1
ATOM 958 C C . HIS A 1 117 ? 8.295 -9.675 -3.463 1.00 88.50 117 HIS A C 1
ATOM 960 O O . HIS A 1 117 ? 7.824 -10.765 -3.139 1.00 88.50 117 HIS A O 1
ATOM 966 N N . LYS A 1 118 ? 9.558 -9.537 -3.880 1.00 87.19 118 LYS A N 1
ATOM 967 C CA . LYS A 1 118 ? 10.594 -10.567 -3.744 1.00 87.19 118 LYS A CA 1
ATOM 968 C C . LYS A 1 118 ? 11.913 -9.932 -3.270 1.00 87.19 118 LYS A C 1
ATOM 970 O O . LYS A 1 118 ? 12.399 -9.000 -3.926 1.00 87.19 118 LYS A O 1
ATOM 975 N N . PRO A 1 119 ? 12.511 -10.406 -2.159 1.00 82.94 119 PRO A N 1
ATOM 976 C CA . PRO A 1 119 ? 13.786 -9.891 -1.665 1.00 82.94 119 PRO A CA 1
ATOM 977 C C . PRO A 1 119 ? 14.896 -9.987 -2.714 1.00 82.94 119 PRO A C 1
ATOM 979 O O . PRO A 1 119 ? 14.914 -10.917 -3.519 1.00 82.94 119 PRO A O 1
ATOM 982 N N . ASN A 1 120 ? 15.841 -9.044 -2.680 1.00 80.69 120 ASN A N 1
ATOM 983 C CA . ASN A 1 120 ? 17.005 -8.998 -3.579 1.00 80.69 120 ASN A CA 1
ATOM 984 C C . ASN A 1 120 ? 16.655 -8.963 -5.082 1.00 80.69 120 ASN A C 1
ATOM 986 O O . ASN A 1 120 ? 17.491 -9.287 -5.929 1.00 80.69 120 ASN A O 1
ATOM 990 N N . THR A 1 121 ? 15.430 -8.558 -5.435 1.00 82.75 121 THR A N 1
ATOM 991 C CA . THR A 1 121 ? 15.076 -8.282 -6.833 1.00 82.75 121 THR A CA 1
ATOM 992 C C . THR A 1 121 ? 15.804 -7.021 -7.288 1.00 82.75 121 THR A C 1
ATOM 994 O O . THR A 1 121 ? 15.737 -5.986 -6.622 1.00 82.75 121 THR A O 1
ATOM 997 N N . HIS A 1 122 ? 16.520 -7.127 -8.409 1.00 83.62 122 HIS A N 1
ATOM 998 C CA . HIS A 1 122 ? 17.326 -6.048 -8.969 1.00 83.62 122 HIS A CA 1
ATOM 999 C C . HIS A 1 122 ? 16.426 -5.119 -9.780 1.00 83.62 122 HIS A C 1
ATOM 1001 O O . HIS A 1 122 ? 15.965 -5.483 -10.863 1.00 83.62 122 HIS A O 1
ATOM 1007 N N . ILE A 1 123 ? 16.152 -3.940 -9.227 1.00 84.94 123 ILE A N 1
ATOM 1008 C CA . ILE A 1 123 ? 15.266 -2.932 -9.810 1.00 84.94 123 ILE A CA 1
ATOM 1009 C C . ILE A 1 123 ? 15.972 -1.590 -9.773 1.00 84.94 123 ILE A C 1
ATOM 1011 O O . ILE A 1 123 ? 16.528 -1.204 -8.744 1.00 84.94 123 ILE A O 1
ATOM 1015 N N . THR A 1 124 ? 15.875 -0.866 -10.879 1.00 84.94 124 THR A N 1
ATOM 1016 C CA . THR A 1 124 ? 16.346 0.507 -10.998 1.00 84.94 124 THR A CA 1
ATOM 1017 C C . THR A 1 124 ? 15.157 1.424 -11.231 1.00 84.94 124 THR A C 1
ATOM 1019 O O . THR A 1 124 ? 14.343 1.200 -12.128 1.00 84.94 124 THR A O 1
ATOM 1022 N N . TRP A 1 125 ? 15.085 2.481 -10.430 1.00 85.31 125 TRP A N 1
ATOM 1023 C CA . TRP A 1 125 ? 14.137 3.572 -10.610 1.00 85.31 125 TRP A CA 1
ATOM 1024 C C . TRP A 1 125 ? 14.820 4.682 -11.395 1.00 85.31 125 TRP A C 1
ATOM 1026 O O . TRP A 1 125 ? 15.882 5.159 -10.997 1.00 85.31 125 TRP A O 1
ATOM 1036 N N . MET A 1 126 ? 14.232 5.082 -12.517 1.00 84.62 126 MET A N 1
ATOM 1037 C CA . MET A 1 126 ? 14.769 6.160 -13.343 1.00 84.62 126 MET A CA 1
ATOM 1038 C C . MET A 1 126 ? 13.747 7.276 -13.462 1.00 84.62 126 MET A C 1
ATOM 1040 O O . MET A 1 126 ? 12.638 7.060 -13.945 1.00 84.62 126 MET A O 1
ATOM 1044 N N . ARG A 1 127 ? 14.137 8.477 -13.045 1.00 84.25 127 ARG A N 1
ATOM 1045 C CA . ARG A 1 127 ? 13.358 9.687 -13.280 1.00 84.25 127 ARG A CA 1
ATOM 1046 C C . ARG A 1 127 ? 13.760 10.285 -14.619 1.00 84.25 127 ARG A C 1
ATOM 1048 O O . ARG A 1 127 ? 14.948 10.445 -14.886 1.00 84.25 127 ARG A O 1
ATOM 1055 N N . ASN A 1 128 ? 12.777 10.637 -15.434 1.00 84.50 128 ASN A N 1
ATOM 1056 C CA . ASN A 1 128 ? 12.989 11.284 -16.723 1.00 84.50 128 ASN A CA 1
ATOM 1057 C C . ASN A 1 128 ? 12.158 12.566 -16.791 1.00 84.50 128 ASN A C 1
ATOM 1059 O O . ASN A 1 128 ? 11.088 12.625 -16.192 1.00 84.50 128 ASN A O 1
ATOM 1063 N N . GLY A 1 129 ? 12.619 13.555 -17.556 1.00 81.00 129 GLY A N 1
ATOM 1064 C CA . GLY A 1 129 ? 11.891 14.809 -17.776 1.00 81.00 129 GLY A CA 1
ATOM 1065 C C . GLY A 1 129 ? 12.031 15.835 -16.645 1.00 81.00 129 GLY A C 1
ATOM 1066 O O . GLY A 1 129 ? 12.854 15.693 -15.740 1.00 81.00 129 GLY A O 1
ATOM 1067 N N . ASP A 1 130 ? 11.234 16.893 -16.744 1.00 80.88 130 ASP A N 1
ATOM 1068 C CA . ASP A 1 130 ? 11.150 18.015 -15.800 1.00 80.88 130 ASP A CA 1
ATOM 1069 C C . ASP A 1 130 ? 9.856 17.927 -14.952 1.00 80.88 130 ASP A C 1
ATOM 1071 O O . ASP A 1 130 ? 9.133 16.937 -15.056 1.00 80.88 130 ASP A O 1
ATOM 1075 N N . PRO A 1 131 ? 9.530 18.891 -14.068 1.00 73.44 131 PRO A N 1
ATOM 1076 C CA . PRO A 1 131 ? 8.302 18.821 -13.272 1.00 73.44 131 PRO A CA 1
ATOM 1077 C C . PRO A 1 131 ? 6.992 18.773 -14.077 1.00 73.44 131 PRO A C 1
ATOM 1079 O O . PRO A 1 131 ? 6.001 18.273 -13.551 1.00 73.44 131 PRO A O 1
ATOM 1082 N N . GLU A 1 132 ? 6.965 19.270 -15.318 1.00 76.00 132 GLU A N 1
ATOM 1083 C CA . GLU A 1 132 ? 5.750 19.293 -16.149 1.00 76.00 132 GLU A CA 1
ATOM 1084 C C . GLU A 1 132 ? 5.604 18.032 -17.011 1.00 76.00 132 GLU A C 1
ATOM 1086 O O . GLU A 1 132 ? 4.493 17.578 -17.276 1.00 76.00 132 GLU A O 1
ATOM 1091 N N . THR A 1 133 ? 6.724 17.445 -17.432 1.00 81.56 133 THR A N 1
ATOM 1092 C CA . THR A 1 133 ? 6.784 16.282 -18.340 1.00 81.56 133 THR A CA 1
ATOM 1093 C C . THR A 1 133 ? 7.336 15.020 -17.676 1.00 81.56 133 THR A C 1
ATOM 1095 O O . THR A 1 133 ? 7.610 14.016 -18.339 1.00 81.56 133 THR A O 1
ATOM 1098 N N . GLY A 1 134 ? 7.530 15.083 -16.361 1.00 82.81 134 GLY A N 1
ATOM 1099 C CA . GLY A 1 134 ? 8.228 14.082 -15.577 1.00 82.81 134 GLY A CA 1
ATOM 1100 C C . GLY A 1 134 ? 7.594 12.701 -15.673 1.00 82.81 134 GLY A C 1
ATOM 1101 O O . GLY A 1 134 ? 6.376 12.542 -15.626 1.00 82.81 134 GLY A O 1
ATOM 1102 N N . SER A 1 135 ? 8.433 11.675 -15.753 1.00 86.25 135 SER A N 1
ATOM 1103 C CA . SER A 1 135 ? 8.011 10.279 -15.658 1.00 86.25 135 SER A CA 1
ATOM 1104 C C . SER A 1 135 ? 8.948 9.486 -14.760 1.00 86.25 135 SER A C 1
ATOM 1106 O O . SER A 1 135 ? 10.127 9.813 -14.598 1.00 86.25 135 SER A O 1
ATOM 1108 N N . LEU A 1 136 ? 8.397 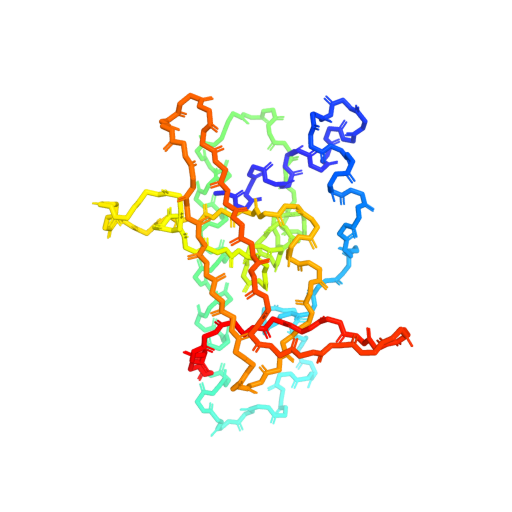8.430 -14.167 1.00 86.31 136 LEU A N 1
ATOM 1109 C CA . LEU A 1 136 ? 9.133 7.473 -13.361 1.00 86.31 136 LEU A CA 1
ATOM 1110 C C . LEU A 1 136 ? 9.113 6.124 -14.077 1.00 86.31 136 LEU A C 1
ATOM 1112 O O . LEU A 1 136 ? 8.048 5.560 -14.321 1.00 86.31 136 LEU A O 1
ATOM 1116 N N . SER A 1 137 ? 10.293 5.613 -14.407 1.00 89.25 137 SER A N 1
ATOM 1117 C CA . SER A 1 137 ? 10.464 4.307 -15.031 1.00 89.25 137 SER A CA 1
ATOM 1118 C C . SER A 1 137 ? 10.909 3.286 -13.995 1.00 89.25 137 SER A C 1
ATOM 1120 O O . SER A 1 137 ? 11.871 3.507 -13.256 1.00 89.25 137 SER A O 1
ATOM 1122 N N . PHE A 1 138 ? 10.225 2.147 -13.995 1.00 89.25 138 PHE A N 1
ATOM 1123 C CA . PHE A 1 138 ? 10.597 0.956 -13.247 1.00 89.25 138 PHE A CA 1
ATOM 1124 C C . PHE A 1 138 ? 11.308 -0.015 -14.191 1.00 89.25 138 PHE A C 1
ATOM 1126 O O . PHE A 1 138 ? 10.696 -0.521 -15.133 1.00 89.25 138 PHE A O 1
ATOM 1133 N N . VAL A 1 139 ? 12.603 -0.242 -13.972 1.00 89.25 139 VAL A N 1
ATOM 1134 C CA . VAL A 1 139 ? 13.449 -1.044 -14.867 1.00 89.25 139 VAL A CA 1
ATOM 1135 C C . VAL A 1 139 ? 13.952 -2.279 -14.136 1.00 89.25 139 VAL A C 1
ATOM 1137 O O . VAL A 1 139 ? 14.533 -2.181 -13.055 1.00 89.25 139 VAL A O 1
ATOM 1140 N N . ILE A 1 140 ? 13.742 -3.446 -14.738 1.00 86.88 140 ILE A N 1
ATOM 1141 C CA . ILE A 1 140 ? 14.137 -4.735 -14.170 1.00 86.88 140 ILE A CA 1
ATOM 1142 C C . ILE A 1 140 ? 15.551 -5.057 -14.646 1.00 86.88 140 ILE A C 1
ATOM 1144 O O . ILE A 1 140 ? 15.849 -4.961 -15.833 1.00 86.88 140 ILE A O 1
ATOM 1148 N N . GLY A 1 141 ? 16.432 -5.410 -13.712 1.00 84.44 141 GLY A N 1
ATOM 1149 C CA . GLY A 1 141 ? 17.849 -5.656 -13.995 1.00 84.44 141 GLY A CA 1
ATOM 1150 C C . GLY A 1 141 ? 18.166 -7.041 -14.565 1.00 84.44 141 GLY A C 1
ATOM 1151 O O . GLY A 1 141 ? 19.321 -7.297 -14.885 1.00 84.44 141 GLY A O 1
ATOM 1152 N N . ASN A 1 142 ? 17.171 -7.925 -14.673 1.00 83.75 142 ASN A N 1
ATOM 1153 C CA . ASN A 1 142 ? 17.328 -9.315 -15.102 1.00 83.75 142 ASN A CA 1
ATOM 1154 C C . ASN A 1 142 ? 16.399 -9.628 -16.282 1.00 83.75 142 ASN A C 1
ATOM 1156 O O . ASN A 1 142 ? 15.355 -8.993 -16.436 1.00 83.75 142 ASN A O 1
ATOM 1160 N N . GLU A 1 143 ? 16.755 -10.640 -17.074 1.00 86.88 143 GLU A N 1
ATOM 1161 C CA . GLU A 1 143 ? 15.858 -11.214 -18.082 1.00 86.88 143 GLU A CA 1
ATOM 1162 C C . GLU A 1 143 ? 14.645 -11.879 -17.411 1.00 86.88 143 GLU A C 1
ATOM 1164 O O . GLU A 1 143 ? 14.750 -12.400 -16.298 1.00 86.88 143 GLU A O 1
ATOM 1169 N N . ILE A 1 144 ? 13.491 -11.819 -18.077 1.00 89.00 144 ILE A N 1
ATOM 1170 C CA . ILE A 1 144 ? 12.226 -12.398 -17.611 1.00 89.00 144 ILE A CA 1
ATOM 1171 C C . ILE A 1 144 ? 11.624 -13.175 -18.769 1.00 89.00 144 ILE A C 1
ATOM 1173 O O . ILE A 1 144 ? 11.469 -12.632 -19.868 1.00 89.00 144 ILE A O 1
ATOM 1177 N N . GLU A 1 145 ? 11.272 -14.431 -18.527 1.00 93.88 145 GLU A N 1
ATOM 1178 C CA . GLU A 1 145 ? 10.646 -15.266 -19.544 1.00 93.88 145 GLU A CA 1
ATOM 1179 C C . GLU A 1 145 ? 9.141 -14.985 -19.660 1.00 93.88 145 GLU A C 1
ATOM 1181 O O . GLU A 1 145 ? 8.466 -14.536 -18.728 1.00 93.88 145 GLU A O 1
ATOM 1186 N N . ALA A 1 146 ? 8.577 -15.259 -20.837 1.00 94.81 146 ALA A N 1
ATOM 1187 C CA . ALA A 1 146 ? 7.145 -15.105 -21.051 1.00 94.81 146 ALA A CA 1
ATOM 1188 C C . ALA A 1 146 ? 6.353 -16.028 -20.108 1.00 94.81 146 ALA A C 1
ATOM 1190 O O . ALA A 1 146 ? 6.557 -17.239 -20.088 1.00 94.81 146 ALA A O 1
ATOM 1191 N N . GLY A 1 147 ? 5.414 -15.448 -19.358 1.00 94.56 147 GLY A N 1
ATOM 1192 C CA . GLY A 1 147 ? 4.621 -16.163 -18.354 1.00 94.56 147 GLY A CA 1
ATOM 1193 C C . GLY A 1 147 ? 5.191 -16.091 -16.936 1.00 94.56 147 GLY A C 1
ATOM 1194 O O . GLY A 1 147 ? 4.502 -16.489 -15.997 1.00 94.56 147 GLY A O 1
ATOM 1195 N N . GLU A 1 148 ? 6.392 -15.541 -16.747 1.00 93.19 148 GLU A N 1
ATOM 1196 C CA . GLU A 1 148 ? 6.925 -15.287 -15.412 1.00 93.19 148 GLU A CA 1
ATOM 1197 C C . GLU A 1 148 ? 6.331 -14.025 -14.778 1.00 93.19 148 GLU A C 1
ATOM 1199 O O . GLU A 1 148 ? 6.019 -13.028 -15.433 1.00 93.19 148 GLU A O 1
ATOM 1204 N N . GLN A 1 149 ? 6.190 -14.065 -13.452 1.00 92.44 149 GLN A N 1
ATOM 1205 C CA . GLN A 1 149 ? 5.762 -12.909 -12.678 1.00 92.44 149 GLN A CA 1
ATOM 1206 C C . GLN A 1 149 ? 6.883 -11.873 -12.587 1.00 92.44 149 GLN A C 1
ATOM 1208 O O . GLN A 1 149 ? 8.014 -12.184 -12.211 1.00 92.44 149 GLN A O 1
ATOM 1213 N N . ILE A 1 150 ? 6.517 -10.618 -12.828 1.00 91.94 150 ILE A N 1
ATOM 1214 C CA . ILE A 1 150 ? 7.363 -9.461 -12.560 1.00 91.94 150 ILE A CA 1
ATOM 1215 C C . ILE A 1 150 ? 7.302 -9.136 -11.066 1.00 91.94 150 ILE A C 1
ATOM 1217 O O . ILE A 1 150 ? 6.223 -8.961 -10.498 1.00 91.94 150 ILE A O 1
ATOM 1221 N N . TRP A 1 151 ? 8.470 -9.042 -10.435 1.00 90.38 151 TRP A N 1
ATOM 1222 C CA . TRP A 1 151 ? 8.598 -8.789 -9.002 1.00 90.38 151 TRP A CA 1
ATOM 1223 C C . TRP A 1 151 ? 9.101 -7.377 -8.712 1.00 90.38 151 TRP A C 1
ATOM 1225 O O . TRP A 1 151 ? 9.891 -6.813 -9.468 1.00 90.38 151 TRP A O 1
ATOM 1235 N N . ASN A 1 152 ? 8.690 -6.847 -7.564 1.00 88.81 152 ASN A N 1
ATOM 1236 C CA . ASN A 1 152 ? 9.192 -5.613 -6.979 1.00 88.81 152 ASN A CA 1
ATOM 1237 C C . ASN A 1 152 ? 10.011 -5.901 -5.701 1.00 88.81 152 ASN A C 1
ATOM 1239 O O . ASN A 1 152 ? 9.853 -6.929 -5.039 1.00 88.81 152 ASN A O 1
ATOM 1243 N N . ASN A 1 153 ? 10.886 -4.979 -5.316 1.00 84.88 153 ASN A N 1
ATOM 1244 C CA . ASN A 1 153 ? 11.582 -4.973 -4.040 1.00 84.88 153 ASN A CA 1
ATOM 1245 C C . ASN A 1 153 ? 11.073 -3.783 -3.222 1.00 84.88 153 ASN A C 1
ATOM 1247 O O . ASN A 1 153 ? 11.381 -2.638 -3.533 1.00 84.88 153 ASN A O 1
ATOM 1251 N N . TYR A 1 154 ? 10.312 -4.050 -2.159 1.00 81.31 154 TYR A N 1
ATOM 1252 C CA . TYR A 1 154 ? 9.710 -3.005 -1.325 1.00 81.31 154 TYR A CA 1
ATOM 1253 C C . TYR A 1 154 ? 10.710 -2.362 -0.346 1.00 81.31 154 TYR A C 1
ATOM 1255 O O . TYR A 1 154 ? 10.305 -1.636 0.560 1.00 81.31 154 TYR A O 1
ATOM 1263 N N . GLY A 1 155 ? 12.007 -2.645 -0.506 1.00 73.62 155 GLY A N 1
ATOM 1264 C CA . GLY A 1 155 ? 13.062 -2.221 0.402 1.00 73.62 155 GLY A CA 1
ATOM 1265 C C . GLY A 1 155 ? 13.159 -3.104 1.645 1.00 73.62 155 GLY A C 1
ATOM 1266 O O . GLY A 1 155 ? 12.415 -4.070 1.824 1.00 73.62 155 GLY A O 1
ATOM 1267 N N . ALA A 1 156 ? 14.106 -2.768 2.520 1.00 61.12 156 ALA A N 1
ATOM 1268 C CA . ALA A 1 156 ? 14.250 -3.423 3.812 1.00 61.12 156 ALA A CA 1
ATOM 1269 C C . ALA A 1 156 ? 13.107 -2.984 4.741 1.00 61.12 156 ALA A C 1
ATOM 1271 O O . ALA A 1 156 ? 13.240 -2.023 5.497 1.00 61.12 156 ALA A O 1
ATOM 1272 N N . LYS A 1 157 ? 11.963 -3.672 4.674 1.00 58.50 157 LYS A N 1
ATOM 1273 C CA . LYS A 1 157 ? 10.900 -3.497 5.664 1.00 58.50 157 LYS A CA 1
ATOM 1274 C C . LYS A 1 157 ? 11.329 -4.182 6.958 1.00 58.50 157 LYS A C 1
ATOM 1276 O O . LYS A 1 157 ? 11.430 -5.406 7.017 1.00 58.50 157 LYS A O 1
ATOM 1281 N N . VAL A 1 158 ? 11.595 -3.394 7.994 1.00 43.59 158 VAL A N 1
ATOM 1282 C CA . VAL A 1 158 ? 11.666 -3.925 9.358 1.00 43.59 158 VAL A CA 1
ATOM 1283 C C . VAL A 1 158 ? 10.229 -4.250 9.760 1.00 43.59 158 VAL A C 1
ATOM 1285 O O . VAL A 1 158 ? 9.350 -3.407 9.598 1.00 43.59 158 VAL A O 1
ATOM 1288 N N . CYS A 1 159 ? 9.965 -5.474 10.215 1.00 32.84 159 CYS A N 1
ATOM 1289 C CA . CYS A 1 159 ? 8.679 -5.797 10.828 1.00 32.84 159 CYS A CA 1
ATOM 1290 C C . CYS A 1 159 ? 8.584 -5.015 12.145 1.00 32.84 159 CYS A C 1
ATOM 1292 O O . CYS A 1 159 ? 9.190 -5.433 13.131 1.00 32.84 159 CYS A O 1
ATOM 1294 N N . LEU A 1 160 ? 7.896 -3.872 12.136 1.00 35.56 160 LEU A N 1
ATOM 1295 C CA . LEU A 1 160 ? 7.553 -3.076 13.316 1.00 35.56 160 LEU A CA 1
ATOM 1296 C C . LEU A 1 160 ? 6.103 -2.609 13.206 1.00 35.56 160 LEU A C 1
ATOM 1298 O O . LEU A 1 160 ? 5.762 -2.004 12.164 1.00 35.56 160 LEU A O 1
#

Sequence (160 aa):
MALFLAQQKKLGNESFYAPYLNMLPDKIMIGLCIDENDIRYLENTTLYHSIQERKQNVSNEFQKLIEDLPENTDITWEEFLWGYSVLSSRSFPYSLIDPNYDGPSEVLFPLLDALNHKPNTHITWMRNGDPETGSLSFVIGNEIEAGEQIWNNYGAKVCL

pLDDT: mean 88.87, std 9.38, range [32.84, 97.69]

Organism: NCBI:txid60185

Foldseek 3Di:
DLLVLLVLVVCAPVRPCNVQNVVDDPDFDDLLPQDPVRLVVCPPHPSSVVSVVVNVVVVVVVVVVVVPDDPPRDGDPSSSVSSVSCCVQQWDACCLVPVPDPDRDTDHDRPVSVAAADPPFDWDWDWDDDPVPIDIDIDGPDDDDPPDGDHDHPPPDDSD